Protein AF-A0A2G9SHS8-F1 (afdb_monomer_lite)

InterPro domains:
  IPR032704 Protein Cms1 [PF14617] (28-146)
  IPR032704 Protein Cms1 [PTHR24030] (2-147)

Radius of gyration: 18.1 Å; chains: 1; bounding box: 43×40×38 Å

pLDDT: mean 91.89, std 6.39, range [61.22, 97.44]

Foldseek 3Di:
DDPVVVVVVDDDDDDDPVNVLVVLCVVCVVPDDPVVNVVVDDPPVVDDDDPPVPDQPQRVVCVVCVCLVVVQVPQDDFLDEQEEAADAALVVQVVVVVSNCNNQPPFAEAEQEDDPADLVRSVVVSRVDGHHYYYYHPVSVVVNVVD

Structure (mmCIF, N/CA/C/O backbone):
data_AF-A0A2G9SHS8-F1
#
_entry.id   AF-A0A2G9SHS8-F1
#
loop_
_atom_site.group_PDB
_atom_site.id
_atom_site.type_symbol
_atom_site.label_atom_id
_atom_site.label_alt_id
_atom_site.label_comp_id
_atom_site.label_asym_id
_atom_site.label_entity_id
_atom_site.label_seq_id
_atom_site.pdbx_PDB_ins_code
_atom_site.Cartn_x
_atom_site.Cartn_y
_atom_site.Cartn_z
_atom_site.occupancy
_atom_site.B_iso_or_equiv
_atom_site.auth_seq_id
_atom_site.auth_comp_id
_atom_site.auth_asym_id
_atom_site.auth_atom_id
_atom_site.pdbx_PDB_model_num
ATOM 1 N N . LYS A 1 1 ? 26.048 -25.344 -15.800 1.00 61.22 1 LYS A N 1
ATOM 2 C CA . LYS A 1 1 ? 25.804 -23.907 -15.534 1.00 61.22 1 LYS A CA 1
ATOM 3 C C . LYS A 1 1 ? 24.798 -23.815 -14.406 1.00 61.22 1 LYS A C 1
ATOM 5 O O . LYS A 1 1 ? 23.759 -24.458 -14.500 1.00 61.22 1 LYS A O 1
ATOM 10 N N . THR A 1 2 ? 25.140 -23.124 -13.329 1.00 81.31 2 THR A N 1
ATOM 11 C CA . THR A 1 2 ? 24.220 -22.882 -12.214 1.00 81.31 2 THR A CA 1
ATOM 12 C C . THR A 1 2 ? 23.158 -21.859 -12.626 1.00 81.31 2 THR A C 1
ATOM 14 O O . THR A 1 2 ? 23.345 -21.124 -13.596 1.00 81.31 2 THR A O 1
ATOM 17 N N . ILE A 1 3 ? 22.037 -21.795 -11.899 1.00 74.19 3 ILE A N 1
ATOM 18 C CA . ILE A 1 3 ? 21.005 -20.760 -12.107 1.00 74.19 3 ILE A CA 1
ATOM 19 C C . ILE A 1 3 ? 21.633 -19.359 -12.017 1.00 74.19 3 ILE A C 1
ATOM 21 O O . ILE A 1 3 ? 21.304 -18.484 -12.813 1.00 74.19 3 ILE A O 1
ATOM 25 N N . THR A 1 4 ? 22.601 -19.178 -11.117 1.00 76.62 4 THR A N 1
ATOM 26 C CA . THR A 1 4 ? 23.390 -17.950 -10.972 1.00 76.62 4 THR A C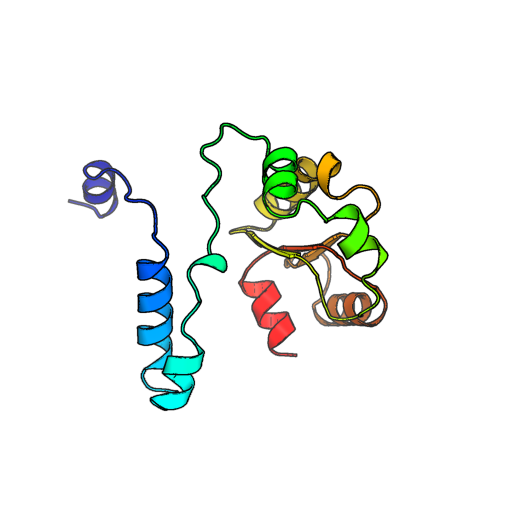A 1
ATOM 27 C C . THR A 1 4 ? 24.150 -17.592 -12.252 1.00 76.62 4 THR A C 1
ATOM 29 O O . THR A 1 4 ? 24.088 -16.444 -12.682 1.00 76.62 4 THR A O 1
ATOM 32 N N . ASP A 1 5 ? 24.795 -18.565 -12.909 1.00 76.75 5 ASP A N 1
ATOM 33 C CA . ASP A 1 5 ? 25.542 -18.330 -14.157 1.00 76.75 5 ASP A CA 1
ATOM 34 C C . ASP A 1 5 ? 24.621 -17.941 -15.320 1.00 76.75 5 ASP A C 1
ATOM 36 O O . ASP A 1 5 ? 24.996 -17.149 -16.179 1.00 76.75 5 ASP A O 1
ATOM 40 N N . VAL A 1 6 ? 23.408 -18.501 -15.363 1.00 72.62 6 VAL A N 1
ATOM 41 C CA . VAL A 1 6 ? 22.416 -18.194 -16.405 1.00 72.62 6 VAL A CA 1
ATOM 42 C C . VAL A 1 6 ? 21.834 -16.795 -16.195 1.00 72.62 6 VAL A C 1
ATOM 44 O O . VAL A 1 6 ? 21.796 -16.003 -17.136 1.00 72.62 6 VAL A O 1
ATOM 47 N N . LEU A 1 7 ? 21.458 -16.454 -14.959 1.00 69.75 7 LEU A N 1
ATOM 48 C CA . LEU A 1 7 ? 20.912 -15.137 -14.618 1.00 69.75 7 LEU A CA 1
ATOM 49 C C . LEU A 1 7 ? 21.940 -14.009 -14.775 1.00 69.75 7 LEU A C 1
ATOM 51 O O . LEU A 1 7 ? 21.561 -12.896 -15.121 1.00 69.75 7 LEU A O 1
ATOM 55 N N . ALA A 1 8 ? 23.231 -14.290 -14.574 1.00 73.25 8 ALA A N 1
ATOM 56 C CA . ALA A 1 8 ? 24.298 -13.316 -14.800 1.00 73.25 8 ALA A CA 1
ATOM 57 C C . ALA A 1 8 ? 24.474 -12.944 -16.286 1.00 73.25 8 ALA A C 1
ATOM 59 O O . ALA A 1 8 ? 24.953 -11.855 -16.592 1.00 73.25 8 ALA A O 1
ATOM 60 N N . THR A 1 9 ? 24.089 -13.831 -17.212 1.00 77.81 9 THR A N 1
ATOM 61 C CA . THR A 1 9 ? 24.261 -13.614 -18.662 1.00 77.81 9 THR A CA 1
ATOM 62 C C . THR A 1 9 ? 23.096 -12.899 -19.345 1.00 77.81 9 THR A C 1
ATOM 64 O O . THR A 1 9 ? 23.244 -12.443 -20.476 1.00 77.81 9 THR A O 1
ATOM 67 N N . SER A 1 10 ? 21.949 -12.768 -18.679 1.00 71.25 10 SER A N 1
ATOM 68 C CA . SER A 1 10 ? 20.761 -12.102 -19.218 1.00 71.25 10 SER A CA 1
ATOM 69 C C . SER A 1 10 ? 20.460 -10.826 -18.443 1.00 71.25 10 SER A C 1
ATOM 71 O O . SER A 1 10 ? 20.301 -10.872 -17.224 1.00 71.25 10 SER A O 1
ATOM 73 N N . VAL A 1 11 ? 20.318 -9.695 -19.139 1.00 75.44 11 VAL A N 1
ATOM 74 C CA . VAL A 1 11 ? 19.847 -8.453 -18.510 1.00 75.44 11 VAL A CA 1
ATOM 75 C C . VAL A 1 11 ? 18.454 -8.706 -17.916 1.00 75.44 11 VAL A C 1
ATOM 77 O O . VAL A 1 11 ? 17.582 -9.197 -18.639 1.00 75.44 11 VAL A O 1
ATOM 80 N N . PRO A 1 12 ? 18.211 -8.392 -16.629 1.00 76.25 12 PRO A N 1
ATOM 81 C CA . PRO A 1 12 ? 16.891 -8.548 -16.035 1.00 76.25 12 PRO A CA 1
ATOM 82 C C . PRO A 1 12 ? 15.861 -7.726 -16.814 1.00 76.25 12 PRO A C 1
ATOM 84 O O . PRO A 1 12 ? 15.958 -6.499 -16.881 1.00 76.25 12 PRO A O 1
ATOM 87 N N . LYS A 1 13 ? 14.869 -8.394 -17.406 1.00 83.44 13 LYS A N 1
ATOM 88 C CA . LYS A 1 13 ? 13.735 -7.712 -18.032 1.00 83.44 13 LYS A CA 1
ATOM 89 C C . LYS A 1 13 ? 12.795 -7.216 -16.922 1.00 83.44 13 LYS A C 1
ATOM 91 O O . LYS A 1 13 ? 12.411 -8.024 -16.074 1.00 83.44 13 LYS A O 1
ATOM 96 N N . PRO A 1 14 ? 12.425 -5.924 -16.888 1.00 84.81 14 PRO A N 1
ATOM 97 C CA . PRO A 1 14 ? 11.441 -5.440 -15.929 1.00 84.81 14 PRO A CA 1
ATOM 98 C C . PRO A 1 14 ? 10.077 -6.073 -16.212 1.00 84.81 14 PRO A C 1
ATOM 100 O O . PRO A 1 14 ? 9.719 -6.299 -17.369 1.00 84.81 14 PRO A O 1
ATOM 103 N N . GLY A 1 15 ? 9.319 -6.340 -15.150 1.00 88.38 15 GLY A N 1
ATOM 104 C CA . GLY A 1 15 ? 7.941 -6.798 -15.281 1.00 88.38 15 GLY A CA 1
ATOM 105 C C . GLY A 1 15 ? 7.056 -5.726 -15.918 1.00 88.38 15 GLY A C 1
ATOM 106 O O . GLY A 1 15 ? 7.248 -4.528 -15.704 1.00 88.38 15 GLY A O 1
ATOM 107 N N . THR A 1 16 ? 6.083 -6.176 -16.692 1.00 92.12 16 THR A N 1
ATOM 108 C CA . THR A 1 16 ? 5.089 -5.364 -17.391 1.00 92.12 16 THR A CA 1
ATOM 109 C C . THR A 1 16 ? 3.697 -5.581 -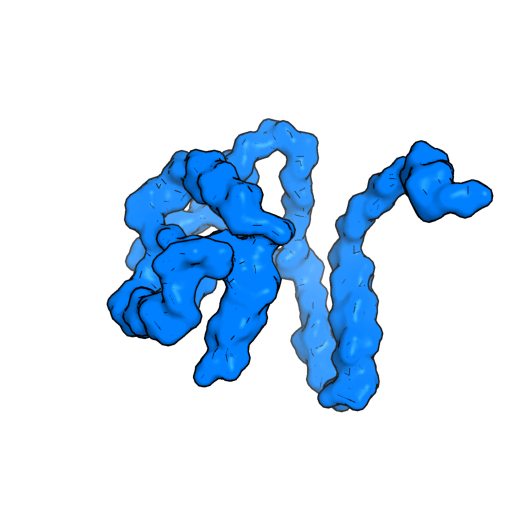16.783 1.00 92.12 16 THR A C 1
ATOM 111 O O . THR A 1 16 ? 3.480 -6.568 -16.074 1.00 92.12 16 THR A O 1
ATOM 114 N N . PRO A 1 17 ? 2.722 -4.692 -17.050 1.00 93.56 17 PRO A N 1
ATOM 115 C CA . PRO A 1 17 ? 1.325 -4.929 -16.681 1.00 93.56 17 PRO A CA 1
ATOM 116 C C . PRO A 1 17 ? 0.779 -6.274 -17.182 1.00 93.56 17 PRO A C 1
ATOM 118 O O . PRO A 1 17 ? 0.063 -6.961 -16.455 1.00 93.56 17 PRO A O 1
ATOM 121 N N . GLU A 1 18 ? 1.176 -6.684 -18.390 1.00 93.56 18 GLU A N 1
ATOM 122 C CA . GLU A 1 18 ? 0.778 -7.958 -18.993 1.00 93.56 18 GLU A CA 1
ATOM 123 C C . GLU A 1 18 ? 1.285 -9.160 -18.182 1.00 93.56 18 GLU A C 1
ATOM 125 O O . GLU A 1 18 ? 0.532 -10.105 -17.954 1.00 93.56 18 GLU A O 1
ATOM 130 N N . ASP A 1 19 ? 2.517 -9.101 -17.663 1.00 94.19 19 ASP A N 1
ATOM 131 C CA . ASP A 1 19 ? 3.065 -10.163 -16.811 1.00 94.19 19 ASP A CA 1
ATOM 132 C C . ASP A 1 19 ? 2.215 -10.360 -15.543 1.00 94.19 19 ASP A C 1
ATOM 134 O O . ASP A 1 19 ? 1.942 -11.496 -15.146 1.00 94.19 19 ASP A O 1
ATOM 138 N N . LEU A 1 20 ? 1.749 -9.266 -14.921 1.00 93.50 20 LEU A N 1
ATOM 139 C CA . LEU A 1 20 ? 0.860 -9.344 -13.758 1.00 93.50 20 LEU A CA 1
ATOM 140 C C . LEU A 1 20 ? -0.517 -9.900 -14.138 1.00 93.50 20 LEU A C 1
ATOM 142 O O . LEU A 1 20 ? -1.038 -10.767 -13.435 1.00 93.50 20 LEU A O 1
ATOM 146 N N . GLN A 1 21 ? -1.100 -9.420 -15.238 1.00 93.94 21 GLN A N 1
ATOM 147 C CA . GLN A 1 21 ? -2.411 -9.875 -15.697 1.00 93.94 21 GLN A CA 1
ATOM 148 C C . GLN A 1 21 ? -2.390 -11.378 -16.007 1.00 93.94 21 GLN A C 1
ATOM 150 O O . GLN A 1 21 ? -3.268 -12.114 -15.558 1.00 93.94 21 GLN A O 1
ATOM 155 N N . ASN A 1 22 ? -1.346 -11.855 -16.688 1.00 94.12 22 ASN A N 1
ATOM 156 C CA . ASN A 1 22 ? -1.145 -13.270 -16.991 1.00 94.12 22 ASN A CA 1
ATOM 157 C C . ASN A 1 22 ? -0.966 -14.109 -15.722 1.00 94.12 22 ASN A C 1
ATOM 159 O O . ASN A 1 22 ? -1.579 -15.170 -15.602 1.00 94.12 22 ASN A O 1
ATOM 163 N N . LEU A 1 23 ? -0.191 -13.620 -14.748 1.00 94.62 23 LEU A N 1
ATOM 164 C CA . LEU A 1 23 ? -0.011 -14.297 -13.463 1.00 94.62 23 LEU A CA 1
ATOM 165 C C . LEU A 1 23 ? -1.345 -14.471 -12.720 1.00 94.62 23 LEU A C 1
ATOM 167 O O . LEU A 1 23 ? -1.632 -15.557 -12.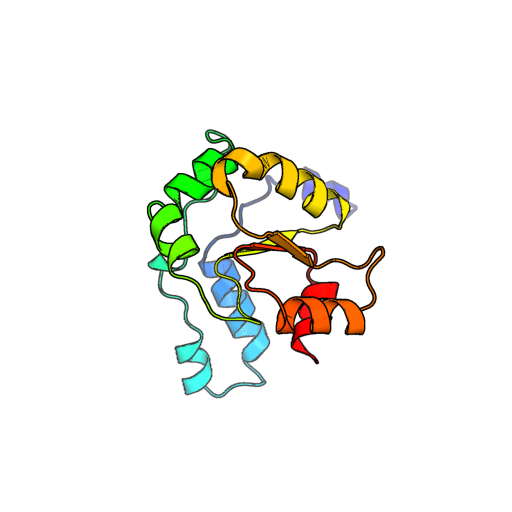214 1.00 94.62 23 LEU A O 1
ATOM 171 N N . LEU A 1 24 ? -2.166 -13.417 -12.663 1.00 93.44 24 LEU A N 1
ATOM 172 C CA . LEU A 1 24 ? -3.479 -13.453 -12.013 1.00 93.44 24 LEU A CA 1
ATOM 173 C C . LEU A 1 24 ? -4.431 -14.414 -12.735 1.00 93.44 24 LEU A C 1
ATOM 175 O O . LEU A 1 24 ? -5.035 -15.270 -12.086 1.00 93.44 24 LEU A O 1
ATOM 179 N N . MET A 1 25 ? -4.516 -14.331 -14.067 1.00 92.31 25 MET A N 1
ATOM 180 C CA . MET A 1 25 ? -5.349 -15.233 -14.870 1.00 92.31 25 MET A CA 1
ATOM 181 C C . MET A 1 25 ? -4.931 -16.692 -14.682 1.00 92.31 25 MET A C 1
ATOM 183 O O . MET A 1 25 ? -5.776 -17.550 -14.437 1.00 92.31 25 MET A O 1
ATOM 187 N N . GLN A 1 26 ? -3.629 -16.983 -14.716 1.00 94.31 26 GLN A N 1
ATOM 188 C CA . GLN A 1 26 ? -3.122 -18.334 -14.499 1.00 94.31 26 GLN A CA 1
ATOM 189 C C . GLN A 1 26 ? -3.471 -18.848 -13.097 1.00 94.31 26 GLN A C 1
ATOM 191 O O . GLN A 1 26 ? -3.933 -19.983 -12.965 1.00 94.31 26 GLN A O 1
ATOM 196 N N . HIS A 1 27 ? -3.288 -18.022 -12.061 1.00 94.50 27 HIS A N 1
ATOM 197 C CA . HIS A 1 27 ? -3.558 -18.399 -10.674 1.00 94.50 27 HIS A CA 1
ATOM 198 C C . HIS A 1 27 ? -5.038 -18.728 -10.428 1.00 94.50 27 HIS A C 1
ATOM 200 O O . HIS A 1 27 ? -5.344 -19.723 -9.770 1.00 94.50 27 HIS A O 1
ATOM 206 N N . TYR A 1 28 ? -5.952 -17.925 -10.979 1.00 95.31 28 TYR A N 1
ATOM 207 C CA . TYR A 1 28 ? -7.393 -18.067 -10.749 1.00 95.31 28 TYR A CA 1
ATOM 208 C C . TYR A 1 28 ? -8.129 -18.914 -11.795 1.00 95.31 28 TYR A C 1
ATOM 210 O O . TYR A 1 28 ? -9.285 -19.266 -11.575 1.00 95.31 28 TYR A O 1
ATOM 218 N N . SER A 1 29 ? -7.468 -19.311 -12.887 1.00 93.50 29 SER A N 1
ATOM 219 C CA . SER A 1 29 ? -8.066 -20.074 -14.001 1.00 93.50 29 SER A CA 1
ATOM 220 C C . SER A 1 29 ? -8.840 -21.333 -13.591 1.00 93.50 29 SER A C 1
ATOM 222 O O . SER A 1 29 ? -9.761 -21.744 -14.289 1.00 93.50 29 SER A O 1
ATOM 224 N N . LYS A 1 30 ? -8.464 -21.963 -12.472 1.00 94.56 30 LYS A N 1
ATOM 225 C CA . LYS A 1 30 ? -9.081 -23.203 -11.971 1.00 94.56 30 LYS A CA 1
ATOM 226 C C . LYS A 1 30 ? -10.100 -22.985 -10.854 1.00 94.56 30 LYS A C 1
ATOM 228 O O . LYS A 1 30 ? -10.767 -23.936 -10.462 1.00 94.56 30 LYS A O 1
ATOM 233 N N . THR A 1 31 ? -10.166 -21.782 -10.290 1.00 95.62 31 THR A N 1
ATOM 234 C CA . THR A 1 31 ? -10.963 -21.478 -9.089 1.00 95.62 31 THR A CA 1
ATOM 235 C C . THR A 1 31 ? -12.061 -20.452 -9.340 1.00 95.62 31 THR A C 1
ATOM 237 O O . THR A 1 31 ? -12.882 -20.233 -8.454 1.00 95.62 31 THR A O 1
ATOM 240 N N . ARG A 1 32 ? -12.088 -19.835 -10.525 1.00 94.94 32 ARG A N 1
ATOM 241 C CA . ARG A 1 32 ? -13.039 -18.794 -10.919 1.00 94.94 32 ARG A CA 1
ATOM 242 C C . ARG A 1 32 ? -13.697 -19.138 -12.249 1.00 94.94 32 ARG A C 1
ATOM 244 O O . ARG A 1 32 ? -13.083 -19.764 -13.111 1.00 94.94 32 ARG A O 1
ATOM 251 N N . SER A 1 33 ? -14.946 -18.720 -12.403 1.00 95.44 33 SER A N 1
ATOM 252 C CA . SER A 1 33 ? -15.665 -18.776 -13.674 1.00 95.44 33 SER A CA 1
ATOM 253 C C . SER A 1 33 ? -15.081 -17.793 -14.696 1.00 95.44 33 SER A C 1
ATOM 255 O O . SER A 1 33 ? -14.331 -16.882 -14.349 1.00 95.44 33 SER A O 1
ATOM 257 N N . VAL A 1 34 ? -15.455 -17.955 -15.968 1.00 92.06 34 VAL A N 1
ATOM 258 C CA . VAL A 1 34 ? -15.035 -17.047 -17.050 1.00 92.06 34 VAL A CA 1
ATOM 259 C C . VAL A 1 34 ? -15.439 -15.598 -16.751 1.00 92.06 34 VAL A C 1
ATOM 261 O O . VAL A 1 34 ? -14.621 -14.701 -16.914 1.00 92.06 34 VAL A O 1
ATOM 264 N N . ILE A 1 35 ? -16.654 -15.382 -16.237 1.00 93.94 35 ILE A N 1
ATOM 265 C CA . ILE A 1 35 ? -17.176 -14.044 -15.920 1.00 93.94 35 ILE A CA 1
ATOM 266 C C . ILE A 1 35 ? -16.368 -13.406 -14.780 1.00 93.94 35 ILE A C 1
ATOM 268 O O . ILE A 1 35 ? -15.911 -12.275 -14.903 1.00 93.94 35 ILE A O 1
ATOM 272 N N . GLU A 1 36 ? -16.104 -14.149 -13.700 1.00 94.31 36 GLU A N 1
ATOM 273 C CA . GLU A 1 36 ? -15.270 -13.652 -12.593 1.00 94.31 36 GLU A CA 1
ATOM 274 C C . GLU A 1 36 ? -13.829 -13.346 -13.039 1.00 94.31 36 GLU A C 1
ATOM 276 O O . GLU A 1 36 ? -13.199 -12.433 -12.513 1.00 94.31 36 GLU A O 1
ATOM 281 N N . LEU A 1 37 ? -13.276 -14.104 -13.994 1.00 92.19 37 LEU A N 1
ATOM 282 C CA . LEU A 1 37 ? -11.941 -13.841 -14.542 1.00 92.19 37 LEU A CA 1
ATOM 283 C C . LEU A 1 37 ? -11.902 -12.562 -15.383 1.00 92.19 37 LEU A C 1
ATOM 285 O O . LEU A 1 37 ? -10.907 -11.838 -15.328 1.00 92.19 37 LEU A O 1
ATOM 289 N N . GLU A 1 38 ? -12.962 -12.270 -16.136 1.00 91.06 38 GLU A N 1
ATOM 290 C CA . GLU A 1 38 ? -13.084 -11.016 -16.886 1.00 91.06 38 GLU A CA 1
ATOM 291 C C . GLU A 1 38 ? -13.141 -9.802 -15.948 1.00 91.06 38 GLU A C 1
ATOM 293 O O . GLU A 1 38 ? -12.489 -8.792 -16.215 1.00 91.06 38 GLU A O 1
ATOM 298 N N . GLU A 1 39 ? -13.824 -9.921 -14.805 1.00 91.81 39 GLU A N 1
ATOM 299 C CA . GLU A 1 39 ? -13.879 -8.877 -13.770 1.00 91.81 39 GLU A CA 1
ATOM 300 C C . GLU A 1 39 ? -12.524 -8.623 -13.083 1.00 91.81 39 GLU A C 1
ATOM 302 O O . GLU A 1 39 ? -12.283 -7.533 -12.562 1.00 91.81 39 GLU A O 1
ATOM 307 N N . LEU A 1 40 ? -11.604 -9.595 -13.107 1.00 91.31 40 LEU A N 1
ATOM 308 C CA . LEU A 1 40 ? -10.238 -9.446 -12.586 1.00 91.31 40 LEU A CA 1
ATOM 309 C C . LEU A 1 40 ? -9.290 -8.724 -13.559 1.00 91.31 40 LEU A C 1
ATOM 311 O O . LEU A 1 40 ? -8.105 -8.547 -13.247 1.00 91.31 40 LEU A O 1
ATOM 315 N N . LYS A 1 41 ? -9.763 -8.318 -14.743 1.00 91.19 41 LYS A N 1
ATOM 316 C CA . LYS A 1 41 ? -8.956 -7.544 -15.687 1.00 91.19 41 LYS A CA 1
ATOM 317 C C . LYS A 1 41 ? -8.734 -6.132 -15.160 1.00 91.19 41 LYS A C 1
ATOM 319 O O . LYS A 1 41 ? -9.666 -5.342 -15.033 1.00 91.19 41 LYS A O 1
ATOM 324 N N . LEU A 1 42 ? -7.476 -5.797 -14.890 1.00 91.75 42 LEU A N 1
ATOM 325 C CA . LEU A 1 42 ? -7.114 -4.457 -14.452 1.00 91.75 42 LEU A CA 1
ATOM 326 C C . LEU A 1 42 ? -7.072 -3.519 -15.670 1.00 91.75 42 LEU A C 1
ATOM 328 O O . LEU A 1 42 ? -6.401 -3.841 -16.652 1.00 91.75 42 LEU A O 1
ATOM 332 N N . PRO A 1 43 ? -7.759 -2.363 -15.640 1.00 92.50 43 PRO A N 1
ATOM 333 C CA . PRO A 1 43 ? -7.631 -1.369 -16.699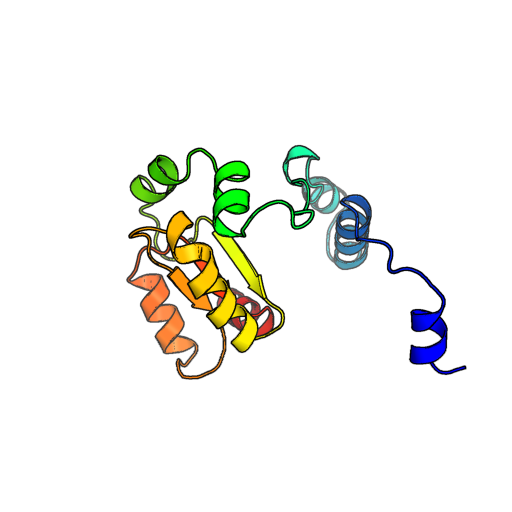 1.00 92.50 43 PRO A CA 1
ATOM 334 C C . PRO A 1 43 ? -6.228 -0.750 -16.692 1.00 92.50 43 PRO A C 1
ATOM 336 O O . PRO A 1 43 ? -5.604 -0.639 -15.635 1.00 92.50 43 PRO A O 1
ATOM 339 N N . ASP A 1 44 ? -5.752 -0.282 -17.850 1.00 90.19 44 ASP A N 1
ATOM 340 C CA . ASP A 1 44 ? -4.385 0.242 -18.019 1.00 90.19 44 ASP A CA 1
ATOM 341 C C . ASP A 1 44 ? -4.048 1.392 -17.056 1.00 90.19 44 ASP A C 1
ATOM 343 O O . ASP A 1 44 ? -2.916 1.520 -16.597 1.00 90.19 44 ASP A O 1
ATOM 347 N N . ASN A 1 45 ? -5.046 2.194 -16.673 1.00 91.75 45 ASN A N 1
ATOM 348 C CA . ASN A 1 45 ? -4.896 3.281 -15.701 1.00 91.75 45 ASN A CA 1
ATOM 349 C C . ASN A 1 45 ? -4.703 2.811 -14.242 1.00 91.75 45 ASN A C 1
ATOM 351 O O . ASN A 1 45 ? -4.475 3.643 -13.364 1.00 91.75 45 ASN A O 1
ATOM 355 N N . SER A 1 46 ? -4.779 1.504 -13.975 1.00 93.12 46 SER 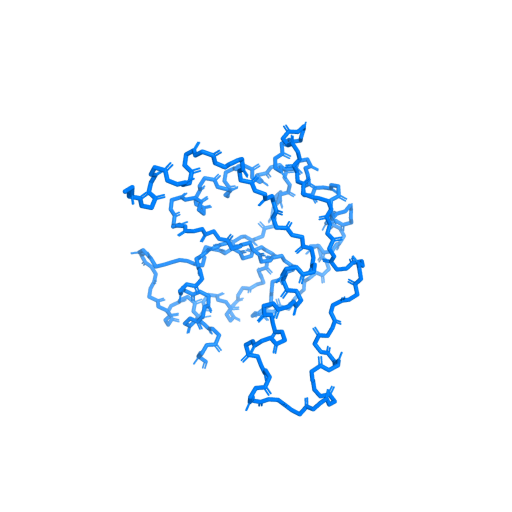A N 1
ATOM 356 C CA . SER A 1 46 ? -4.399 0.897 -12.690 1.00 93.12 46 SER A CA 1
ATOM 357 C C . SER A 1 46 ? -2.884 0.793 -12.534 1.00 93.12 46 SER A C 1
ATOM 359 O O . SER A 1 46 ? -2.382 0.605 -11.425 1.00 93.12 46 SER A O 1
ATOM 361 N N . PHE A 1 47 ? -2.152 0.900 -13.643 1.00 92.50 47 PHE A N 1
ATOM 362 C CA . PHE A 1 47 ? -0.708 0.794 -13.680 1.00 92.50 47 PHE A CA 1
ATOM 363 C C . PHE A 1 47 ? -0.096 2.174 -13.840 1.00 92.50 47 PHE A C 1
ATOM 365 O O . PHE A 1 47 ? -0.523 2.994 -14.650 1.00 92.50 47 PHE A O 1
ATOM 372 N N . VAL A 1 48 ? 0.948 2.420 -13.062 1.00 91.56 48 VAL A N 1
ATOM 373 C CA . VAL A 1 48 ? 1.697 3.668 -13.107 1.00 91.56 48 VAL A CA 1
ATOM 374 C C . VAL A 1 48 ? 3.124 3.413 -13.566 1.00 91.56 48 VAL A C 1
ATOM 376 O O . VAL A 1 48 ? 3.670 2.326 -13.360 1.00 91.56 48 VAL A O 1
ATOM 379 N N . LYS A 1 49 ? 3.751 4.422 -14.180 1.00 89.62 49 LYS A N 1
ATOM 380 C CA . LYS A 1 49 ? 5.155 4.334 -14.592 1.00 89.62 49 LYS A CA 1
ATOM 381 C C . LYS A 1 49 ? 6.019 4.076 -13.357 1.00 89.62 49 LYS A C 1
ATOM 383 O O . LYS A 1 49 ? 5.925 4.811 -12.376 1.00 89.62 49 LYS A O 1
ATOM 388 N N . ALA A 1 50 ? 6.862 3.047 -13.403 1.00 89.94 50 ALA A N 1
ATOM 389 C CA . ALA A 1 50 ? 7.816 2.773 -12.335 1.00 89.94 50 ALA A CA 1
ATOM 390 C C . ALA A 1 50 ? 8.793 3.949 -12.160 1.00 89.94 50 ALA A C 1
ATOM 392 O O . ALA A 1 50 ? 9.165 4.607 -13.132 1.00 89.94 50 ALA A O 1
ATOM 393 N N . ASN A 1 51 ? 9.227 4.195 -10.922 1.00 90.00 51 ASN A N 1
ATOM 394 C CA . ASN A 1 51 ? 10.260 5.192 -10.655 1.00 90.00 51 ASN A CA 1
ATOM 395 C C . ASN A 1 51 ? 11.582 4.748 -11.302 1.00 90.00 51 ASN A C 1
ATOM 397 O O . ASN A 1 51 ? 12.167 3.748 -10.890 1.00 90.00 51 ASN A O 1
ATOM 401 N N . ASP A 1 52 ? 12.063 5.516 -12.275 1.00 87.94 52 ASP A N 1
ATOM 402 C CA . ASP A 1 52 ? 13.336 5.312 -12.980 1.00 87.94 52 ASP A CA 1
ATOM 403 C C . ASP A 1 52 ? 14.548 5.854 -12.195 1.00 87.94 52 ASP A C 1
ATOM 405 O O . ASP A 1 52 ? 15.621 6.068 -12.751 1.00 87.94 52 ASP A O 1
ATOM 409 N N . LEU A 1 53 ? 14.376 6.040 -10.880 1.00 86.25 53 LEU A N 1
ATOM 410 C CA . LEU A 1 53 ? 15.340 6.598 -9.928 1.00 86.25 53 LEU A CA 1
ATOM 411 C C . LEU A 1 53 ? 15.628 8.095 -10.116 1.00 86.25 53 LEU A C 1
ATOM 413 O O . LEU A 1 53 ? 16.420 8.649 -9.354 1.00 86.25 53 LEU A O 1
ATOM 417 N N . SER A 1 54 ? 14.950 8.773 -11.047 1.00 90.50 54 SER A N 1
ATOM 418 C CA . SER A 1 54 ? 15.017 10.236 -11.172 1.00 90.50 54 SER A CA 1
ATOM 419 C C . SER A 1 54 ? 14.346 10.961 -10.000 1.00 90.50 54 SER A C 1
ATOM 421 O O . SER A 1 54 ? 14.702 12.095 -9.675 1.00 90.50 54 SER A O 1
ATOM 423 N N . HIS A 1 55 ? 13.412 10.297 -9.312 1.00 91.62 55 HIS A N 1
ATOM 424 C CA . HIS A 1 55 ? 12.689 10.853 -8.177 1.00 91.62 55 HIS A CA 1
ATOM 425 C C . HIS A 1 55 ? 13.090 10.198 -6.856 1.00 91.62 55 HIS A C 1
ATOM 427 O O . HIS A 1 55 ? 13.198 8.975 -6.729 1.00 91.62 55 HIS A O 1
ATOM 433 N N . THR A 1 56 ? 13.168 11.011 -5.799 1.00 94.81 56 THR A N 1
ATOM 434 C CA . THR A 1 56 ? 13.067 10.475 -4.435 1.00 94.81 56 THR A CA 1
ATOM 435 C C . THR A 1 56 ? 11.713 9.789 -4.255 1.00 94.81 56 THR A C 1
ATOM 437 O O . THR A 1 56 ? 10.719 10.191 -4.861 1.00 94.81 56 THR A O 1
ATOM 440 N N . LEU A 1 57 ? 11.627 8.796 -3.367 1.00 93.50 57 LEU A N 1
ATOM 441 C CA . LEU A 1 57 ? 10.366 8.082 -3.143 1.00 93.50 57 LEU A CA 1
ATOM 442 C C . LEU A 1 57 ? 9.215 9.018 -2.734 1.00 93.50 57 LEU A C 1
ATOM 444 O O . LEU A 1 57 ? 8.092 8.853 -3.199 1.00 93.50 57 LEU A O 1
ATOM 448 N N . SER A 1 58 ? 9.489 10.030 -1.903 1.00 94.44 58 SER A N 1
ATOM 449 C CA . SER A 1 58 ? 8.480 11.032 -1.538 1.00 94.44 58 SER A CA 1
ATOM 450 C C . SER A 1 58 ? 8.014 11.857 -2.742 1.00 94.44 58 SER A C 1
ATOM 452 O O . SER A 1 58 ? 6.825 12.139 -2.846 1.00 94.44 58 SER A O 1
ATOM 454 N N . SER A 1 59 ? 8.923 12.255 -3.641 1.00 94.94 59 SER A N 1
ATOM 455 C CA . SER A 1 59 ? 8.558 12.977 -4.868 1.00 94.94 59 SER A CA 1
ATOM 456 C C . SER A 1 59 ? 7.718 12.105 -5.793 1.00 94.94 59 SER A C 1
ATOM 458 O O . SER A 1 59 ? 6.687 12.558 -6.277 1.00 94.94 59 SER A O 1
ATOM 460 N N . TYR A 1 60 ? 8.128 10.853 -5.983 1.00 95.56 60 TYR A N 1
ATOM 461 C CA . TYR A 1 60 ? 7.409 9.897 -6.815 1.00 95.56 60 TYR A CA 1
ATOM 462 C C . TYR A 1 60 ? 5.985 9.660 -6.296 1.00 95.56 60 TYR A C 1
ATOM 464 O O . TYR A 1 60 ? 5.020 9.777 -7.040 1.00 95.56 60 TYR A O 1
ATOM 472 N N . LEU A 1 61 ? 5.808 9.439 -4.988 1.00 94.44 61 LEU A N 1
ATOM 473 C CA . LEU A 1 61 ? 4.472 9.275 -4.404 1.00 94.44 61 LEU A CA 1
ATOM 474 C C . LEU A 1 61 ? 3.593 10.530 -4.544 1.00 94.44 61 LEU A C 1
ATOM 476 O O . LEU A 1 61 ? 2.378 10.401 -4.668 1.00 94.44 61 LEU A O 1
ATOM 480 N N . LYS A 1 62 ? 4.172 11.740 -4.556 1.00 93.44 62 LYS A N 1
ATOM 481 C CA . LYS A 1 62 ? 3.413 12.975 -4.835 1.00 93.44 62 LYS A CA 1
ATOM 482 C C . LYS A 1 62 ? 2.931 13.032 -6.281 1.00 93.44 62 LYS A C 1
ATOM 484 O O . LYS A 1 62 ? 1.811 13.471 -6.507 1.00 93.44 62 LYS A O 1
ATOM 489 N N . GLU A 1 63 ? 3.744 12.580 -7.227 1.00 93.44 63 GLU A N 1
ATOM 490 C CA . GLU A 1 63 ? 3.356 12.483 -8.636 1.00 93.44 63 GLU A CA 1
ATOM 491 C C . GLU A 1 63 ? 2.247 11.442 -8.838 1.00 93.44 63 GLU A C 1
ATOM 493 O O . GLU A 1 63 ? 1.250 11.727 -9.495 1.00 93.44 63 GLU A O 1
ATOM 498 N N . MET A 1 64 ? 2.368 10.273 -8.199 1.00 91.88 64 MET A N 1
ATOM 499 C CA . MET A 1 64 ? 1.371 9.198 -8.288 1.00 91.88 64 MET A CA 1
ATOM 500 C C . MET A 1 64 ? 0.063 9.532 -7.557 1.00 91.88 64 MET A C 1
ATOM 502 O O . MET A 1 64 ? -1.008 9.055 -7.922 1.00 91.88 64 MET A O 1
ATOM 506 N N . CYS A 1 65 ? 0.130 10.333 -6.492 1.00 92.69 65 CYS A N 1
ATOM 507 C CA . CYS A 1 65 ? -1.009 10.710 -5.655 1.00 92.69 65 CYS A CA 1
ATOM 508 C C . CYS A 1 65 ? -1.055 12.237 -5.440 1.00 92.69 65 CYS A C 1
ATOM 510 O O . CYS A 1 65 ? -0.931 12.709 -4.303 1.00 92.69 65 CYS A O 1
ATOM 512 N N . PRO A 1 66 ? -1.308 13.042 -6.489 1.00 91.94 66 PRO A N 1
ATOM 513 C CA . PRO A 1 66 ? -1.193 14.505 -6.426 1.00 91.94 66 PRO A CA 1
ATOM 514 C C . PRO A 1 66 ? -2.200 15.151 -5.465 1.00 91.94 66 PRO A C 1
ATOM 516 O O . PRO A 1 66 ? -1.969 16.231 -4.927 1.00 91.94 66 PRO A O 1
ATOM 519 N N . LYS A 1 67 ? -3.319 14.470 -5.188 1.00 94.00 67 LYS A N 1
ATOM 520 C CA . LYS A 1 67 ? -4.360 14.916 -4.248 1.00 94.00 67 LYS A CA 1
ATOM 521 C C . LYS A 1 67 ? -4.214 14.302 -2.850 1.00 94.00 67 LYS A C 1
ATOM 523 O O . LYS A 1 67 ? -5.178 14.333 -2.082 1.00 94.00 67 LYS A O 1
ATOM 528 N N . TRP A 1 68 ? -3.035 13.779 -2.494 1.00 95.19 68 TRP A N 1
ATOM 529 C CA . TRP A 1 68 ? -2.784 13.103 -1.214 1.00 95.19 68 TRP A CA 1
ATOM 530 C C . TRP A 1 68 ? -3.270 13.901 0.001 1.00 95.19 68 TRP A C 1
ATOM 532 O O . TRP A 1 68 ? -3.972 13.355 0.850 1.00 95.19 68 TRP A O 1
ATOM 542 N N . SER A 1 69 ? -2.986 15.205 0.070 1.00 93.00 69 SER A N 1
ATOM 543 C CA . SER A 1 69 ? -3.392 16.049 1.205 1.00 93.00 69 SER A CA 1
ATOM 544 C C . SER A 1 69 ? -4.910 16.122 1.392 1.00 93.00 69 SER A C 1
ATOM 546 O O . SER A 1 69 ? -5.387 16.190 2.521 1.00 93.00 69 SER A O 1
ATOM 548 N N . LYS A 1 70 ? -5.685 16.104 0.299 1.00 94.75 70 LYS A N 1
ATOM 549 C CA . LYS A 1 70 ? -7.154 16.085 0.356 1.00 94.75 70 LYS A CA 1
ATOM 550 C C . LYS A 1 70 ? -7.664 14.683 0.687 1.00 94.75 70 LYS A C 1
ATOM 552 O O . LYS A 1 70 ? -8.513 14.537 1.560 1.00 94.75 70 LYS A O 1
ATOM 557 N N . LEU A 1 71 ? -7.115 13.664 0.021 1.00 94.88 71 LEU A N 1
ATOM 558 C CA . LEU A 1 71 ? -7.501 12.264 0.203 1.00 94.88 71 LEU A CA 1
ATOM 559 C C . LEU A 1 71 ? -7.290 11.809 1.653 1.00 94.88 71 LEU A C 1
ATOM 561 O O . LEU A 1 71 ? -8.206 11.299 2.289 1.00 94.88 71 LEU A O 1
ATOM 565 N N . SER A 1 72 ? -6.105 12.075 2.202 1.00 95.38 72 SER A N 1
ATOM 566 C CA . SER A 1 72 ? -5.749 11.706 3.571 1.00 95.38 72 SER A CA 1
ATOM 567 C C . SER A 1 72 ? -6.595 12.416 4.629 1.00 95.38 72 SER A C 1
ATOM 569 O O . SER A 1 72 ? -7.045 11.773 5.569 1.00 95.38 72 SER A O 1
ATOM 571 N N . LYS A 1 73 ? -6.891 13.712 4.466 1.00 95.19 73 LYS A N 1
ATOM 572 C CA . LYS A 1 73 ? -7.771 14.448 5.394 1.00 95.19 73 LYS A CA 1
ATOM 573 C C . LYS A 1 73 ? -9.201 13.910 5.409 1.00 95.19 73 LYS A C 1
ATOM 575 O O . LYS A 1 73 ? -9.833 13.894 6.471 1.00 95.19 73 LYS A O 1
ATOM 580 N N . ASN A 1 74 ? -9.697 13.486 4.249 1.00 96.06 74 ASN A N 1
ATOM 581 C CA . ASN A 1 74 ? -11.063 13.000 4.080 1.00 96.06 74 ASN A CA 1
ATOM 582 C C . ASN A 1 74 ? -11.239 11.542 4.512 1.00 96.06 74 ASN A C 1
ATOM 584 O O . ASN A 1 74 ? -12.362 11.135 4.790 1.00 96.06 74 ASN A O 1
ATOM 588 N N . HIS A 1 75 ? -10.158 10.769 4.609 1.00 97.00 75 HIS A N 1
ATOM 589 C CA . HIS A 1 75 ? -10.225 9.378 5.043 1.00 97.00 75 HIS A CA 1
ATOM 590 C C . HIS A 1 75 ? -10.641 9.267 6.510 1.00 97.00 75 HIS A C 1
ATOM 592 O O . HIS A 1 75 ? -10.002 9.842 7.399 1.00 97.00 75 HIS A O 1
ATOM 598 N N . LYS A 1 76 ? -11.729 8.533 6.763 1.00 96.06 76 LYS A N 1
ATOM 599 C CA . LYS A 1 76 ? -12.267 8.266 8.110 1.00 96.06 76 LYS A CA 1
ATOM 600 C C . LYS A 1 76 ? -12.504 6.786 8.384 1.00 96.06 76 LYS A C 1
ATOM 602 O O . LYS A 1 76 ? -12.844 6.432 9.513 1.00 96.06 76 LYS A O 1
ATOM 607 N N . GLU A 1 77 ? -12.315 5.931 7.386 1.00 96.25 77 GLU A N 1
ATOM 608 C CA . GLU A 1 77 ? -12.578 4.507 7.529 1.00 96.25 77 GLU A CA 1
ATOM 609 C C . GLU A 1 77 ? -11.492 3.838 8.373 1.00 96.25 77 GLU A C 1
ATOM 611 O O . GLU A 1 77 ? -10.288 4.037 8.190 1.00 96.25 77 GLU A O 1
ATOM 616 N N . LYS A 1 78 ? -11.942 3.036 9.336 1.00 95.06 78 LYS A N 1
ATOM 617 C CA . LYS A 1 78 ? -11.087 2.139 10.116 1.00 95.06 78 LYS A CA 1
ATOM 618 C C . LYS A 1 78 ? -10.977 0.811 9.372 1.00 95.06 78 LYS A C 1
ATOM 620 O O . LYS A 1 78 ? -11.813 0.520 8.525 1.00 95.06 78 LYS A O 1
ATOM 625 N N . LYS A 1 79 ? -9.952 0.007 9.676 1.00 92.12 79 LYS A N 1
ATOM 626 C CA . LYS A 1 79 ? -9.655 -1.255 8.961 1.00 92.12 79 LYS A CA 1
ATOM 627 C C . LYS A 1 79 ? -9.393 -1.104 7.446 1.00 92.12 79 LYS A C 1
ATOM 629 O O . LYS A 1 79 ? -9.245 -2.106 6.760 1.00 92.12 79 LYS A O 1
ATOM 634 N N . SER A 1 80 ? -9.269 0.124 6.943 1.00 93.56 80 SER A N 1
ATOM 635 C CA . SER A 1 80 ? -9.028 0.451 5.535 1.00 93.56 80 SER A CA 1
ATOM 636 C C . SER A 1 80 ? -7.854 1.425 5.432 1.00 93.56 80 SER A C 1
ATOM 638 O O . SER A 1 80 ? -7.735 2.350 6.243 1.00 93.56 80 SER A O 1
ATOM 640 N N . ALA A 1 81 ? -6.960 1.197 4.470 1.00 95.12 81 ALA A N 1
ATOM 641 C CA . ALA A 1 81 ? -5.812 2.054 4.191 1.00 95.12 81 ALA A CA 1
ATOM 642 C C . ALA A 1 81 ? -5.918 2.611 2.771 1.00 95.12 81 ALA A C 1
ATOM 644 O O . ALA A 1 81 ? -6.292 1.891 1.852 1.00 95.12 81 ALA A O 1
ATOM 645 N N . LEU A 1 82 ? -5.533 3.876 2.588 1.00 95.56 82 LEU A N 1
ATOM 646 C CA . LEU A 1 82 ? -5.534 4.517 1.271 1.00 95.56 82 LEU A CA 1
ATOM 647 C C . LEU A 1 82 ? -4.428 3.971 0.365 1.00 95.56 82 LEU A C 1
ATOM 649 O O . LEU A 1 82 ? -4.623 3.827 -0.835 1.00 95.56 82 LEU A O 1
ATOM 653 N N . ILE A 1 83 ? -3.249 3.716 0.938 1.00 95.69 83 ILE A N 1
ATOM 654 C CA . ILE A 1 83 ? -2.091 3.186 0.216 1.00 95.69 83 ILE A CA 1
ATOM 655 C C . ILE A 1 83 ? -1.545 1.989 0.984 1.00 95.69 83 ILE A C 1
ATOM 657 O O . ILE A 1 83 ? -1.251 2.085 2.180 1.00 95.69 83 ILE A O 1
ATOM 661 N N . LEU A 1 84 ? -1.357 0.876 0.280 1.00 96.62 84 LEU A N 1
ATOM 662 C CA . LEU A 1 84 ? -0.681 -0.311 0.785 1.00 96.62 84 LEU A CA 1
ATOM 663 C C . LEU A 1 84 ? 0.632 -0.507 0.022 1.00 96.62 84 LEU A C 1
ATOM 665 O O . LEU A 1 84 ? 0.633 -0.615 -1.199 1.00 96.62 84 LEU A O 1
ATOM 669 N N . VAL A 1 85 ? 1.754 -0.558 0.738 1.00 96.62 85 VAL A N 1
ATOM 670 C CA . VAL A 1 85 ? 3.083 -0.787 0.158 1.00 96.62 85 VAL A CA 1
ATOM 671 C C . VAL A 1 85 ? 3.626 -2.123 0.646 1.00 96.62 85 VAL A C 1
ATOM 673 O O . VAL A 1 85 ? 3.824 -2.340 1.846 1.00 96.62 85 VAL A O 1
ATOM 676 N N . VAL A 1 86 ? 3.888 -3.014 -0.304 1.00 97.00 86 VAL A N 1
ATOM 677 C CA . VAL A 1 86 ? 4.402 -4.358 -0.047 1.00 97.00 86 VAL A CA 1
ATOM 678 C C . VAL A 1 86 ? 5.921 -4.364 -0.205 1.00 97.00 86 VAL A C 1
ATOM 680 O O . VAL A 1 86 ? 6.459 -4.002 -1.246 1.00 97.00 86 VAL A O 1
ATOM 683 N N . CYS A 1 87 ? 6.619 -4.795 0.838 1.00 96.69 87 CYS A N 1
ATOM 684 C CA . CYS A 1 87 ? 8.071 -4.886 0.904 1.00 96.69 87 CYS A CA 1
ATOM 685 C C . CYS A 1 87 ? 8.504 -6.341 1.097 1.00 96.69 87 CYS A C 1
ATOM 687 O O . CYS A 1 87 ? 7.861 -7.106 1.817 1.00 96.69 87 CYS A O 1
ATOM 689 N N . SER A 1 88 ? 9.660 -6.708 0.544 1.00 94.94 88 SER A N 1
ATOM 690 C CA . SER A 1 88 ? 10.222 -8.058 0.692 1.00 94.94 88 SER A CA 1
ATOM 691 C C . SER A 1 88 ? 10.655 -8.393 2.125 1.00 94.94 88 SER A C 1
ATOM 693 O O . SER A 1 88 ? 10.711 -9.563 2.491 1.00 94.94 88 SER A O 1
ATOM 695 N N . SER A 1 89 ? 10.947 -7.390 2.963 1.00 95.19 89 SER A N 1
ATOM 696 C CA . SER A 1 89 ? 11.378 -7.612 4.346 1.00 95.19 89 SER A CA 1
ATOM 697 C C . SER A 1 89 ? 10.938 -6.514 5.321 1.00 95.19 89 SER A C 1
ATOM 699 O O . SER A 1 89 ? 10.605 -5.381 4.951 1.00 95.19 89 SER A O 1
ATOM 701 N N . ALA A 1 90 ? 10.981 -6.852 6.613 1.00 94.69 90 ALA A N 1
ATOM 702 C CA . ALA A 1 90 ? 10.739 -5.913 7.708 1.00 94.69 90 ALA A CA 1
ATOM 703 C C . ALA A 1 90 ? 11.762 -4.764 7.726 1.00 94.69 90 ALA A C 1
ATOM 705 O O . ALA A 1 90 ? 11.409 -3.625 8.026 1.00 94.69 90 ALA A O 1
ATOM 706 N N . HIS A 1 91 ? 13.020 -5.046 7.375 1.00 95.19 91 HIS A N 1
ATOM 707 C CA . HIS A 1 91 ? 14.062 -4.024 7.297 1.00 95.19 91 HIS A CA 1
ATOM 708 C C . HIS A 1 91 ? 13.743 -3.000 6.202 1.00 95.19 91 HIS A C 1
ATOM 710 O O . HIS A 1 91 ? 13.661 -1.807 6.491 1.00 95.19 91 HIS A O 1
ATOM 716 N N . ARG A 1 92 ? 13.413 -3.474 4.991 1.00 95.50 92 ARG A N 1
ATOM 717 C CA . ARG A 1 92 ? 13.002 -2.614 3.870 1.00 95.50 92 ARG A CA 1
ATOM 718 C C . ARG A 1 92 ? 11.776 -1.774 4.206 1.00 95.50 92 ARG A C 1
ATOM 720 O O . ARG A 1 92 ? 11.724 -0.601 3.858 1.00 95.50 92 ARG A O 1
ATOM 727 N N . THR A 1 93 ? 10.822 -2.340 4.946 1.00 95.88 93 THR A N 1
ATOM 728 C CA . THR A 1 93 ? 9.664 -1.588 5.455 1.00 95.88 93 THR A CA 1
ATOM 729 C C . THR A 1 93 ? 10.091 -0.400 6.321 1.00 95.88 93 THR A C 1
ATOM 731 O O . THR A 1 93 ? 9.595 0.709 6.138 1.00 95.88 93 THR A O 1
ATOM 734 N N . LEU A 1 94 ? 11.010 -0.612 7.268 1.00 95.25 94 LEU A N 1
ATOM 735 C CA . LEU A 1 94 ? 11.483 0.445 8.163 1.00 95.25 94 LEU A CA 1
ATOM 736 C C . LEU A 1 94 ? 12.263 1.533 7.423 1.00 95.25 94 LEU A C 1
ATOM 738 O O . LEU A 1 94 ? 12.090 2.709 7.738 1.00 95.25 94 LEU A O 1
ATOM 742 N N . GLU A 1 95 ? 13.097 1.158 6.455 1.00 95.62 95 GLU A N 1
ATOM 743 C CA . GLU A 1 95 ? 13.797 2.118 5.598 1.00 95.62 95 GLU A CA 1
ATOM 744 C C . GLU A 1 95 ? 12.811 2.946 4.772 1.00 95.62 95 GLU A C 1
ATOM 746 O O . GLU A 1 95 ? 12.879 4.174 4.778 1.00 95.62 95 GLU A O 1
ATOM 751 N N . LEU A 1 96 ? 11.833 2.294 4.137 1.00 95.56 96 LEU A N 1
ATOM 752 C CA . LEU A 1 96 ? 10.836 2.960 3.303 1.00 95.56 96 LEU A CA 1
ATOM 753 C C . LEU A 1 96 ? 10.024 3.987 4.099 1.00 95.56 96 LEU A C 1
ATOM 755 O O . LEU A 1 96 ? 9.833 5.108 3.635 1.00 95.56 96 LEU A O 1
ATOM 759 N N . ILE A 1 97 ? 9.628 3.652 5.332 1.00 94.94 97 ILE A N 1
ATOM 760 C CA . ILE A 1 97 ? 8.922 4.577 6.232 1.00 94.94 97 ILE A CA 1
ATOM 761 C C . ILE A 1 97 ? 9.718 5.870 6.459 1.00 94.94 97 ILE A C 1
ATOM 763 O O . ILE A 1 97 ? 9.122 6.944 6.505 1.00 94.94 97 ILE A O 1
ATOM 767 N N . LYS A 1 98 ? 11.051 5.791 6.567 1.00 94.81 98 LYS A N 1
ATOM 768 C CA . LYS A 1 98 ? 11.906 6.982 6.704 1.00 94.81 98 LYS A CA 1
ATOM 769 C C . LYS A 1 98 ? 11.916 7.812 5.416 1.00 94.81 98 LYS A C 1
ATOM 771 O O . LYS A 1 98 ? 11.822 9.035 5.479 1.00 94.81 98 LYS A O 1
ATOM 776 N N . LEU A 1 99 ? 11.987 7.154 4.256 1.00 95.06 99 LEU A N 1
ATOM 777 C CA . LEU A 1 99 ? 12.070 7.803 2.939 1.00 95.06 99 LEU A CA 1
ATOM 778 C C . LEU A 1 99 ? 10.780 8.529 2.523 1.00 95.06 99 LEU A C 1
ATOM 780 O O . LEU A 1 99 ? 10.832 9.464 1.719 1.00 95.06 99 LEU A O 1
ATOM 784 N N . ILE A 1 100 ? 9.626 8.132 3.066 1.00 95.06 100 ILE A N 1
ATOM 785 C CA . ILE A 1 100 ? 8.329 8.753 2.751 1.00 95.06 100 ILE A CA 1
ATOM 786 C C . ILE A 1 100 ? 7.935 9.890 3.699 1.00 95.06 100 ILE A C 1
ATOM 788 O O . ILE A 1 100 ? 6.823 10.401 3.586 1.00 95.06 100 ILE A O 1
ATOM 792 N N . ASN A 1 101 ? 8.795 10.296 4.642 1.00 92.94 101 ASN A N 1
ATOM 793 C CA . ASN A 1 101 ? 8.447 11.293 5.664 1.00 92.94 101 ASN A CA 1
ATOM 794 C C . ASN A 1 101 ? 7.887 12.600 5.068 1.00 92.94 101 ASN A C 1
ATOM 796 O O . ASN A 1 101 ? 6.868 13.100 5.543 1.00 92.94 101 ASN A O 1
ATOM 800 N N . ALA A 1 102 ? 8.492 13.099 3.985 1.00 92.44 102 ALA A N 1
ATOM 801 C CA . ALA A 1 102 ? 8.061 14.322 3.304 1.00 92.44 102 ALA A CA 1
ATOM 802 C C . ALA A 1 102 ? 6.767 14.164 2.479 1.00 92.44 102 ALA A C 1
ATOM 804 O O . ALA A 1 102 ? 6.138 15.163 2.123 1.00 92.44 102 ALA A O 1
ATOM 805 N N . PHE A 1 103 ? 6.378 12.931 2.142 1.00 94.94 103 PHE A N 1
ATOM 806 C CA . PHE A 1 103 ? 5.099 12.621 1.501 1.00 94.94 103 PHE A CA 1
ATOM 807 C C . PHE A 1 103 ? 3.988 12.416 2.534 1.00 94.94 103 PHE A C 1
ATOM 809 O O . PHE A 1 103 ? 2.922 13.019 2.428 1.00 94.94 103 PHE A O 1
ATOM 816 N N . LYS A 1 104 ? 4.238 11.591 3.558 1.00 92.19 104 LYS A N 1
ATOM 817 C CA . LYS A 1 104 ? 3.209 11.219 4.531 1.00 92.19 104 LYS A CA 1
ATOM 818 C C . LYS A 1 104 ? 2.758 12.408 5.391 1.00 92.19 104 LYS A C 1
ATOM 820 O O . LYS A 1 104 ? 1.598 12.427 5.789 1.00 92.19 104 LYS A O 1
ATOM 825 N N . GLY A 1 105 ? 3.638 13.362 5.714 1.00 90.25 105 GLY A N 1
ATOM 826 C CA . GLY A 1 105 ? 3.344 14.417 6.694 1.00 90.25 105 GLY A CA 1
ATOM 827 C C . GLY A 1 105 ? 2.834 13.844 8.027 1.00 90.25 105 GLY A C 1
ATOM 828 O O . GLY A 1 105 ? 3.421 12.899 8.569 1.00 90.25 105 GLY A O 1
ATOM 829 N N . ASP A 1 106 ? 1.699 14.357 8.502 1.00 89.81 106 ASP A N 1
ATOM 830 C CA . ASP A 1 106 ? 1.055 13.950 9.764 1.00 89.81 106 ASP A CA 1
ATOM 831 C C . ASP A 1 106 ? 0.160 12.707 9.640 1.00 89.81 106 ASP A C 1
ATOM 833 O O . ASP A 1 106 ? -0.485 12.278 10.600 1.00 89.81 106 ASP A O 1
ATOM 837 N N . THR A 1 107 ? 0.099 12.097 8.456 1.00 95.56 107 THR A N 1
ATOM 838 C CA . THR A 1 107 ? -0.733 10.911 8.246 1.00 95.56 107 THR A CA 1
ATOM 839 C C . THR A 1 107 ? -0.205 9.696 9.011 1.00 95.56 107 THR A C 1
ATOM 841 O O . THR A 1 107 ? 0.999 9.497 9.216 1.00 95.56 107 THR A O 1
ATOM 844 N N . LYS A 1 108 ? -1.145 8.852 9.447 1.00 95.62 108 LYS A N 1
ATOM 845 C CA . LYS A 1 108 ? -0.857 7.636 10.215 1.00 95.62 108 LYS A CA 1
ATOM 846 C C . LYS A 1 108 ? -0.377 6.505 9.306 1.00 95.62 108 LYS A C 1
ATOM 848 O O . LYS A 1 108 ? -1.102 6.090 8.398 1.00 95.62 108 LYS A O 1
ATOM 853 N N . VAL A 1 109 ? 0.806 5.977 9.622 1.00 95.81 109 VAL A N 1
ATOM 854 C CA . VAL A 1 109 ? 1.425 4.827 8.951 1.00 95.81 109 VAL A CA 1
ATOM 855 C C . VAL A 1 109 ? 1.385 3.608 9.867 1.00 95.81 109 VAL A C 1
ATOM 857 O O . VAL A 1 109 ? 1.868 3.669 10.998 1.00 95.81 109 VAL A O 1
ATOM 860 N N . MET A 1 110 ? 0.858 2.490 9.373 1.00 95.38 110 MET A N 1
ATOM 861 C CA . MET A 1 110 ? 0.872 1.201 10.059 1.00 95.38 110 MET A CA 1
ATOM 862 C C . MET A 1 110 ? 1.978 0.304 9.501 1.00 95.38 110 MET A C 1
ATOM 864 O O . MET A 1 110 ? 2.079 0.087 8.295 1.00 95.38 110 MET A O 1
ATOM 868 N N . LYS A 1 111 ? 2.780 -0.269 10.402 1.00 95.31 111 LYS A N 1
ATOM 869 C CA . LYS A 1 111 ? 3.795 -1.281 10.083 1.00 95.31 111 LYS A CA 1
ATOM 870 C C . LYS A 1 111 ? 3.141 -2.657 10.045 1.00 95.31 111 LYS A C 1
ATOM 872 O O . LYS A 1 111 ? 2.709 -3.137 11.085 1.00 95.31 111 LYS A O 1
ATOM 877 N N . LEU A 1 112 ? 3.105 -3.303 8.886 1.00 95.62 112 LEU A N 1
ATOM 878 C CA . LEU A 1 112 ? 2.441 -4.588 8.650 1.00 95.62 112 LEU A CA 1
ATOM 879 C C . LEU A 1 112 ? 3.467 -5.727 8.503 1.00 95.62 112 LEU A C 1
ATOM 881 O O . LEU A 1 112 ? 3.522 -6.393 7.477 1.00 95.62 112 LEU A O 1
ATOM 885 N N . PHE A 1 113 ? 4.327 -5.947 9.505 1.00 94.00 113 PHE A N 1
ATOM 886 C CA . PHE A 1 113 ? 5.294 -7.058 9.517 1.00 94.00 113 PHE A CA 1
ATOM 887 C C . PHE A 1 113 ? 5.439 -7.700 10.904 1.00 94.00 113 PHE A C 1
ATOM 889 O O . PHE A 1 113 ? 5.146 -7.086 11.930 1.00 94.00 113 PHE A O 1
ATOM 896 N N . ALA A 1 114 ? 5.913 -8.947 10.938 1.00 85.00 114 ALA A N 1
ATOM 897 C CA . ALA A 1 114 ? 6.165 -9.683 12.172 1.00 85.00 114 ALA A CA 1
ATOM 898 C C . ALA A 1 114 ? 7.495 -9.245 12.807 1.00 85.00 114 ALA A C 1
ATOM 900 O O . ALA A 1 114 ? 8.555 -9.488 12.237 1.00 85.00 114 ALA A O 1
ATOM 901 N N . LYS A 1 115 ? 7.454 -8.582 13.970 1.00 79.25 115 LYS A N 1
ATOM 902 C CA . LYS A 1 115 ? 8.658 -8.362 14.796 1.00 79.25 115 LYS A CA 1
ATOM 903 C C . LYS A 1 115 ? 8.342 -8.272 16.287 1.00 79.25 115 LYS A C 1
ATOM 905 O O . LYS A 1 115 ? 8.813 -9.097 17.052 1.00 79.25 115 LYS A O 1
ATOM 910 N N . HIS A 1 116 ? 7.517 -7.305 16.689 1.00 75.44 116 HIS A N 1
ATOM 911 C CA . HIS A 1 116 ? 7.223 -7.057 18.111 1.00 75.44 116 HIS A CA 1
ATOM 912 C C . HIS A 1 116 ? 5.726 -6.945 18.436 1.00 75.44 116 HIS A C 1
ATOM 914 O O . HIS A 1 116 ? 5.376 -6.762 19.593 1.00 75.44 116 HIS A O 1
ATOM 920 N N . ILE A 1 117 ? 4.838 -7.054 17.439 1.00 86.56 117 ILE A N 1
ATOM 921 C CA . ILE A 1 117 ? 3.384 -6.948 17.628 1.00 86.56 117 ILE A CA 1
ATOM 922 C C . ILE A 1 117 ? 2.740 -8.272 17.208 1.00 86.56 117 ILE A C 1
ATOM 924 O O . ILE A 1 117 ? 2.916 -8.736 16.068 1.00 86.56 117 ILE A O 1
ATOM 928 N N . LYS A 1 118 ? 2.012 -8.903 18.136 1.00 92.50 118 LYS A N 1
ATOM 929 C CA . LYS A 1 118 ? 1.229 -10.107 17.841 1.00 92.50 118 LYS A CA 1
ATOM 930 C C . LYS A 1 118 ? 0.090 -9.747 16.894 1.00 92.50 118 LYS A C 1
ATOM 932 O O . LYS A 1 118 ? -0.377 -8.614 16.872 1.00 92.50 118 LYS A O 1
ATOM 937 N N . ILE A 1 119 ? -0.357 -10.711 16.096 1.00 93.69 119 ILE A N 1
ATOM 938 C CA . ILE A 1 119 ? -1.386 -10.442 15.087 1.00 93.69 119 ILE A CA 1
ATOM 939 C C . ILE A 1 119 ? -2.691 -9.925 15.710 1.00 93.69 119 ILE A C 1
ATOM 941 O O . ILE A 1 119 ? -3.230 -8.936 15.230 1.00 93.69 119 ILE A O 1
ATOM 945 N N . LYS A 1 120 ? -3.116 -10.494 16.847 1.00 94.06 120 LYS A N 1
ATOM 946 C CA . LYS A 1 120 ? -4.308 -10.052 17.590 1.00 94.06 120 LYS A CA 1
ATOM 947 C C . LYS A 1 120 ? -4.205 -8.595 18.050 1.00 94.06 120 LYS A C 1
ATOM 949 O O . LYS A 1 120 ? -5.135 -7.820 17.855 1.00 94.06 120 LYS A O 1
ATOM 954 N N . ASP A 1 121 ? -3.056 -8.198 18.589 1.00 93.62 121 ASP A N 1
ATOM 955 C CA . ASP A 1 121 ? -2.826 -6.813 19.020 1.00 93.62 121 ASP A CA 1
ATOM 956 C C . ASP A 1 121 ? -2.834 -5.862 17.812 1.00 93.62 121 ASP A C 1
ATOM 958 O O . ASP A 1 121 ? -3.375 -4.759 17.864 1.00 93.62 121 ASP A O 1
ATOM 962 N N . GLN A 1 122 ? -2.271 -6.308 16.686 1.00 94.19 122 GLN A N 1
ATOM 963 C CA . GLN A 1 122 ? -2.264 -5.547 15.442 1.00 94.19 122 GLN A CA 1
ATOM 964 C C . GLN A 1 122 ? -3.669 -5.365 14.860 1.00 94.19 122 GLN A C 1
ATOM 966 O O . GLN A 1 122 ? -3.978 -4.267 14.397 1.00 94.19 122 GLN A O 1
ATOM 971 N N . MET A 1 123 ? -4.525 -6.390 14.931 1.00 94.12 123 MET A N 1
ATOM 972 C CA . MET A 1 123 ? -5.940 -6.269 14.576 1.00 94.12 123 MET A CA 1
ATOM 973 C C . MET A 1 123 ? -6.587 -5.172 15.411 1.00 94.12 123 MET A C 1
ATOM 975 O O . MET A 1 123 ? -7.091 -4.217 14.835 1.00 94.12 123 MET A O 1
ATOM 979 N N . GLN A 1 124 ? -6.470 -5.222 16.744 1.00 94.50 124 GLN A N 1
ATOM 980 C CA . GLN A 1 124 ? -7.047 -4.202 17.631 1.00 94.50 124 GLN A CA 1
ATOM 981 C C . GLN A 1 124 ? -6.589 -2.780 17.284 1.00 94.50 124 GLN A C 1
ATOM 983 O O . GLN A 1 124 ? -7.380 -1.836 17.340 1.00 94.50 124 GLN A O 1
ATOM 988 N N . LEU A 1 125 ? -5.319 -2.599 16.906 1.00 93.38 125 LEU A N 1
ATOM 989 C CA . LEU A 1 125 ? -4.823 -1.301 16.453 1.00 93.38 125 LEU A CA 1
ATOM 990 C C . LEU A 1 125 ? -5.501 -0.849 15.151 1.00 93.38 125 LEU A C 1
ATOM 992 O O . LEU A 1 125 ? -5.840 0.331 15.045 1.00 93.38 125 LEU A O 1
ATOM 996 N N . LEU A 1 126 ? -5.712 -1.757 14.193 1.00 93.56 126 LEU A N 1
ATOM 997 C CA . LEU A 1 126 ? -6.424 -1.494 12.935 1.00 93.56 126 LEU A CA 1
ATOM 998 C C . LEU A 1 126 ? -7.920 -1.217 13.153 1.00 93.56 126 LEU A C 1
ATOM 1000 O O . LEU A 1 126 ? -8.496 -0.397 12.440 1.00 93.56 126 LEU A O 1
ATOM 1004 N N . GLU A 1 127 ? -8.547 -1.845 14.153 1.00 94.81 127 GLU A N 1
ATOM 1005 C CA . GLU A 1 127 ? -9.957 -1.597 14.489 1.00 94.81 127 GLU A CA 1
ATOM 1006 C C . GLU A 1 127 ? -10.170 -0.245 15.164 1.00 94.81 127 GLU A C 1
ATOM 1008 O O . GLU A 1 127 ? -11.238 0.349 15.041 1.00 94.81 127 GLU A O 1
ATOM 1013 N N . LYS A 1 128 ? -9.176 0.239 15.915 1.00 95.50 128 LYS A N 1
ATOM 1014 C CA . LYS A 1 128 ? -9.287 1.476 16.699 1.00 95.50 128 LYS A CA 1
ATOM 1015 C C . LYS A 1 128 ? -8.859 2.709 15.911 1.00 95.50 128 LYS A C 1
ATOM 1017 O O . LYS A 1 128 ? -9.411 3.788 16.128 1.00 95.50 128 LYS A O 1
ATOM 1022 N N . ASN A 1 129 ? -7.890 2.569 15.007 1.00 95.06 129 ASN A N 1
ATOM 1023 C CA . ASN A 1 129 ? -7.239 3.696 14.345 1.00 95.06 129 ASN A CA 1
ATOM 1024 C C . ASN A 1 129 ? -7.608 3.820 12.865 1.00 95.06 129 ASN A C 1
ATOM 1026 O O . ASN A 1 129 ? -7.684 2.835 12.141 1.00 95.06 129 ASN A O 1
ATOM 1030 N N . ILE A 1 130 ? -7.721 5.065 12.403 1.00 96.44 130 ILE A N 1
ATOM 1031 C CA . ILE A 1 130 ? -7.713 5.398 10.975 1.00 96.44 130 ILE A CA 1
ATOM 1032 C C . ILE A 1 130 ? -6.266 5.326 10.482 1.00 96.44 130 ILE A C 1
ATOM 1034 O O . ILE A 1 130 ? -5.396 6.028 11.009 1.00 96.44 130 ILE A O 1
ATOM 1038 N N . ILE A 1 131 ? -6.009 4.483 9.485 1.00 96.38 131 ILE A N 1
ATOM 1039 C CA . ILE A 1 131 ? -4.689 4.287 8.881 1.00 96.38 131 ILE A CA 1
ATOM 1040 C C . ILE A 1 131 ? -4.719 4.824 7.456 1.00 96.38 131 ILE A C 1
ATOM 1042 O O . ILE A 1 131 ? -5.649 4.560 6.709 1.00 96.38 131 ILE A O 1
ATOM 1046 N N . HIS A 1 132 ? -3.694 5.579 7.073 1.00 97.38 132 HIS A N 1
ATOM 1047 C CA . HIS A 1 132 ? -3.610 6.157 5.731 1.00 97.38 132 HIS A CA 1
ATOM 1048 C C . HIS A 1 132 ? -2.668 5.332 4.856 1.00 97.38 132 HIS A C 1
ATOM 1050 O O . HIS A 1 132 ? -2.983 5.047 3.707 1.00 97.38 132 HIS A O 1
ATOM 1056 N N . LEU A 1 133 ? -1.532 4.912 5.421 1.00 97.44 133 LEU A N 1
ATOM 1057 C CA . LEU A 1 133 ? -0.540 4.076 4.750 1.00 97.44 133 LEU A CA 1
ATOM 1058 C C . LEU A 1 133 ? -0.312 2.785 5.536 1.00 97.44 133 LEU A C 1
ATOM 1060 O O . LEU A 1 133 ? 0.080 2.832 6.702 1.00 97.44 133 LEU A O 1
ATOM 1064 N N . GLY A 1 134 ? -0.504 1.637 4.898 1.00 96.75 134 GLY A N 1
ATOM 1065 C CA . GLY A 1 134 ? -0.024 0.346 5.385 1.00 96.75 134 GLY A CA 1
ATOM 1066 C C . GLY A 1 134 ? 1.275 -0.018 4.677 1.00 96.75 134 GLY A C 1
ATOM 1067 O O . GLY A 1 134 ? 1.321 -0.012 3.455 1.00 96.75 134 GLY A O 1
ATOM 1068 N N . ILE A 1 135 ? 2.344 -0.331 5.408 1.00 97.31 135 ILE A N 1
ATOM 1069 C CA . ILE A 1 135 ? 3.630 -0.719 4.805 1.00 97.31 135 ILE A CA 1
ATOM 1070 C C . ILE A 1 135 ? 4.134 -1.962 5.518 1.00 97.31 135 ILE A C 1
ATOM 1072 O O . ILE A 1 135 ? 4.268 -1.953 6.744 1.00 97.31 135 ILE A O 1
ATOM 1076 N N . GLY A 1 136 ? 4.417 -3.037 4.788 1.00 97.06 136 GLY A N 1
ATOM 1077 C CA . GLY A 1 136 ? 4.827 -4.285 5.425 1.00 97.06 136 GLY A CA 1
ATOM 1078 C C . GLY A 1 136 ? 5.123 -5.435 4.481 1.00 97.06 136 GLY A C 1
ATOM 1079 O O . GLY A 1 136 ? 5.410 -5.219 3.311 1.00 97.06 136 GLY A O 1
ATOM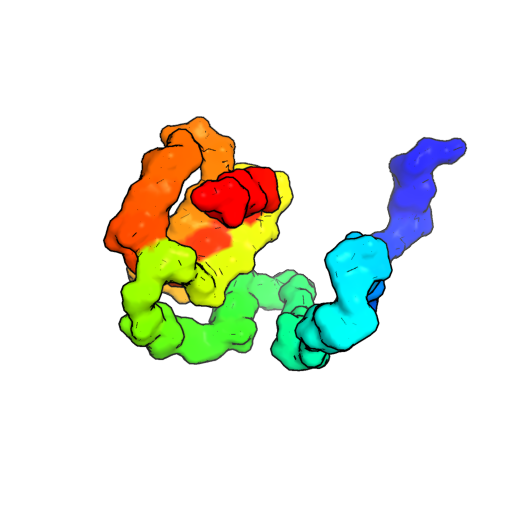 1080 N N . THR A 1 137 ? 5.075 -6.659 5.001 1.00 97.19 137 THR A N 1
ATOM 1081 C CA . THR A 1 137 ? 5.481 -7.865 4.269 1.00 97.19 137 THR A CA 1
ATOM 1082 C C . THR A 1 137 ? 4.281 -8.704 3.823 1.00 97.19 137 THR A C 1
ATOM 1084 O O . THR A 1 137 ? 3.288 -8.764 4.558 1.00 97.19 137 THR A O 1
ATOM 1087 N N . PRO A 1 138 ? 4.376 -9.428 2.685 1.00 96.88 138 PRO A N 1
ATOM 1088 C CA . PRO A 1 138 ? 3.287 -10.269 2.186 1.00 96.88 138 PRO A CA 1
ATOM 1089 C C . PRO A 1 138 ? 2.752 -11.241 3.237 1.00 96.88 138 PRO A C 1
ATOM 1091 O O . PRO A 1 138 ? 1.548 -11.318 3.451 1.00 96.88 138 PRO A O 1
ATOM 1094 N N . GLY A 1 139 ? 3.646 -11.927 3.959 1.00 95.38 139 GLY A N 1
ATOM 1095 C CA . GLY A 1 139 ? 3.249 -12.925 4.954 1.00 95.38 139 GLY A CA 1
ATOM 1096 C C . GLY A 1 139 ? 2.401 -12.350 6.090 1.00 95.38 139 GLY A C 1
ATOM 1097 O O . GLY A 1 139 ? 1.445 -12.987 6.521 1.00 95.38 139 GLY A O 1
ATOM 1098 N N . ARG A 1 140 ? 2.699 -11.130 6.562 1.00 95.75 140 ARG A N 1
ATOM 1099 C CA . ARG A 1 140 ? 1.895 -10.511 7.625 1.00 95.75 140 ARG A CA 1
ATOM 1100 C C . ARG A 1 140 ? 0.596 -9.914 7.090 1.00 95.75 140 ARG A C 1
ATOM 1102 O O . ARG A 1 140 ? -0.409 -10.007 7.782 1.00 95.75 140 ARG A O 1
ATOM 1109 N N . MET A 1 141 ? 0.603 -9.327 5.895 1.00 95.94 141 MET A N 1
ATOM 1110 C CA . MET A 1 141 ? -0.622 -8.828 5.262 1.00 95.94 141 MET A CA 1
ATOM 1111 C C . MET A 1 141 ? -1.603 -9.966 4.981 1.00 95.94 141 MET A C 1
ATOM 1113 O O . MET A 1 141 ? -2.762 -9.861 5.360 1.00 95.94 141 MET A O 1
ATOM 1117 N N . LYS A 1 142 ? -1.120 -11.079 4.417 1.00 95.94 142 LYS A N 1
ATOM 1118 C CA . LYS A 1 142 ? -1.913 -12.293 4.204 1.00 95.94 142 LYS A CA 1
ATOM 1119 C C . LYS A 1 142 ? -2.538 -12.781 5.510 1.00 95.94 142 LYS A C 1
ATOM 1121 O O . LYS A 1 142 ? -3.749 -12.916 5.581 1.00 95.94 142 LYS A O 1
ATOM 1126 N N . ALA A 1 143 ? -1.729 -12.940 6.558 1.00 95.56 143 ALA A N 1
ATOM 1127 C CA . ALA A 1 143 ? -2.232 -13.413 7.843 1.00 95.56 143 ALA A CA 1
ATOM 1128 C C . ALA A 1 143 ? -3.320 -12.498 8.434 1.00 95.56 143 ALA A C 1
ATOM 1130 O O . ALA A 1 143 ? -4.204 -13.005 9.111 1.00 95.56 143 ALA A O 1
ATOM 1131 N N . LEU A 1 144 ? -3.251 -11.177 8.201 1.00 94.31 144 LEU A N 1
ATOM 1132 C CA . LEU A 1 144 ? -4.270 -10.209 8.631 1.00 94.31 144 LEU A CA 1
ATOM 1133 C C . LEU A 1 144 ? -5.547 -10.263 7.782 1.00 94.31 144 LEU A C 1
ATOM 1135 O O . LEU A 1 144 ? -6.613 -10.008 8.324 1.00 94.31 144 LEU A O 1
ATOM 1139 N N . LEU A 1 145 ? -5.438 -10.558 6.482 1.00 93.75 145 LEU A N 1
ATOM 1140 C CA . LEU A 1 145 ? -6.586 -10.728 5.580 1.00 93.75 145 LEU A CA 1
ATOM 1141 C C . LEU A 1 145 ? -7.357 -12.028 5.850 1.00 93.75 145 LEU A C 1
ATOM 1143 O O . LEU A 1 145 ? -8.528 -12.119 5.512 1.00 93.75 145 LEU A O 1
ATOM 1147 N N . GLU A 1 146 ? -6.693 -13.025 6.433 1.00 93.50 146 GLU A N 1
ATOM 1148 C CA . GLU A 1 146 ? -7.280 -14.318 6.808 1.00 93.50 146 GLU A CA 1
ATOM 1149 C C . GLU A 1 146 ? -7.939 -14.313 8.205 1.00 93.50 146 GLU A C 1
ATOM 1151 O O . GLU A 1 146 ? -8.378 -15.369 8.659 1.00 93.50 146 GLU A O 1
ATOM 1156 N N . GLN A 1 147 ? -7.969 -13.172 8.910 1.00 85.69 147 GLN A N 1
ATOM 1157 C CA . GLN A 1 147 ? -8.672 -13.019 10.198 1.00 85.69 147 GLN A CA 1
ATOM 1158 C C . GLN A 1 147 ? -10.095 -12.506 10.000 1.00 85.69 147 GLN A C 1
ATOM 1160 O O . GLN A 1 147 ? -10.967 -12.949 10.778 1.00 85.69 147 GLN A O 1
#

Sequence (147 aa):
KTITDVLATSVPKPGTPEDLQNLLMQHYSKTRSVIELEELKLPDNSFVKANDLSHTLSSYLKEMCPKWSKLSKNHKEKKSALILVVCSSAHRTLELIKLINAFKGDTKVMKLFAKHIKIKDQMQLLEKNIIHLGIGTPGRMKALLEQ

Secondary structure (DSSP, 8-state):
--HHHHHHHSPPPPP-HHHHHHHHHHHHTTTS-HHHHHHTPPPGGG------SSS-HHHHHHHH-TTHHHHHHH---BS--SEEEE-SSHHHHHHHHHHTHHHHTT--EEEESSSSS-HHHHHHHHHHSB-SEEEE-HHHHHHHHT-

Organism: Aquarana catesbeiana (NCBI:txid8400)